Protein AF-A0A9P0NQY5-F1 (afdb_monomer)

Mean predicted aligned error: 19.72 Å

Secondary structure (DSSP, 8-state):
----SSSSS-------HHHHHHHHHHHHHHHHHHHHHHHS-----SSTTSHHHHHHHHHHHHHHHHHH-TT-TT---GGGGS-S----

pLDDT: mean 71.18, std 13.6, range [48.03, 91.19]

Solvent-accessible surface area (backbone atoms only — not comparable to full-atom values): 5708 Å² total; per-residue (Å²): 144,86,90,75,88,72,75,80,81,70,66,89,66,90,62,56,64,66,60,53,49,52,50,51,51,53,50,52,55,48,52,52,54,51,49,59,46,62,75,43,80,71,73,79,64,87,47,48,78,43,71,71,52,12,54,50,49,51,53,50,51,51,49,52,50,50,71,67,35,88,82,28,92,88,56,79,55,74,77,78,72,53,77,87,84,80,72,137

Sequence (88 aa):
MDRQNNAYLSSENDGDPEVMLELLARIGQNIMRANELENSKRGLDLGLSRGYSGTQAAKHLMGMAAANFAGGPGRRRRSDMLPKLLTP

Foldseek 3Di:
DDPDPPPPPPPPDPPDVVVVVVVVVVVVVVVVVVVVVVVPPVPPPVVCCDDPNNVVNVVVVVVVCLVVDCPHPPNDDVVVVPPPPDDD

Structure (mmCIF, N/CA/C/O backbone):
data_AF-A0A9P0NQY5-F1
#
_entry.id   AF-A0A9P0NQY5-F1
#
loop_
_atom_site.group_PDB
_atom_site.id
_atom_site.type_symbol
_atom_site.label_atom_id
_atom_site.label_alt_id
_atom_site.label_comp_id
_atom_site.label_asym_id
_atom_site.label_entity_id
_atom_site.label_seq_id
_atom_site.pdbx_PDB_ins_code
_atom_site.Cartn_x
_atom_site.Cartn_y
_atom_site.Cartn_z
_atom_site.occupancy
_atom_site.B_iso_or_equiv
_atom_site.auth_seq_id
_atom_site.auth_comp_id
_atom_site.auth_asym_id
_atom_site.auth_atom_id
_atom_site.pdbx_PDB_model_num
ATOM 1 N N . MET A 1 1 ? 11.112 -24.942 39.414 1.00 48.97 1 MET A N 1
ATOM 2 C CA . MET A 1 1 ? 10.270 -23.927 40.079 1.00 48.97 1 MET A CA 1
ATOM 3 C C . MET A 1 1 ? 9.131 -23.679 39.113 1.00 48.97 1 MET A C 1
ATOM 5 O O . MET A 1 1 ? 9.201 -22.720 38.375 1.00 48.97 1 MET A O 1
ATOM 9 N N . ASP A 1 2 ? 8.139 -24.574 39.041 1.00 52.19 2 ASP A N 1
ATOM 10 C CA . ASP A 1 2 ? 7.122 -24.518 37.974 1.00 52.19 2 ASP A CA 1
ATOM 11 C C . ASP A 1 2 ? 5.761 -24.984 38.514 1.00 52.19 2 ASP A C 1
ATOM 13 O O . ASP A 1 2 ? 5.184 -25.981 38.089 1.00 52.19 2 ASP A O 1
ATOM 17 N N . ARG A 1 3 ? 5.269 -24.270 39.534 1.00 52.44 3 ARG A N 1
ATOM 18 C CA . ARG A 1 3 ? 3.931 -24.444 40.128 1.00 52.44 3 ARG A CA 1
ATOM 19 C C . ARG A 1 3 ? 3.116 -23.157 39.994 1.00 52.44 3 ARG A C 1
ATOM 21 O O . ARG A 1 3 ? 2.745 -22.565 40.999 1.00 52.44 3 ARG A O 1
ATOM 28 N N . GLN A 1 4 ? 2.854 -22.701 38.773 1.00 52.19 4 GLN A N 1
ATOM 29 C CA . GLN A 1 4 ? 2.002 -21.517 38.567 1.00 52.19 4 GLN A CA 1
ATOM 30 C C . GLN A 1 4 ? 0.896 -21.682 37.519 1.00 52.19 4 GLN A C 1
ATOM 32 O O . GLN A 1 4 ? -0.001 -20.850 37.472 1.00 52.19 4 GLN A O 1
ATOM 37 N N . ASN A 1 5 ? 0.852 -22.785 36.766 1.00 48.28 5 ASN A N 1
ATOM 38 C CA . ASN A 1 5 ? -0.107 -22.917 35.659 1.00 48.28 5 ASN A CA 1
ATOM 39 C C . ASN A 1 5 ? -1.427 -23.631 36.003 1.00 48.28 5 ASN A C 1
ATOM 41 O O . ASN A 1 5 ? -2.249 -23.801 35.113 1.00 48.28 5 ASN A O 1
ATOM 45 N N . ASN A 1 6 ? -1.659 -24.044 37.256 1.00 51.03 6 ASN A N 1
ATOM 46 C CA . ASN A 1 6 ? -2.796 -24.921 37.594 1.00 51.03 6 ASN A CA 1
ATOM 47 C C . ASN A 1 6 ? -3.829 -24.323 38.567 1.00 51.03 6 ASN A C 1
ATOM 49 O O . ASN A 1 6 ? -4.656 -25.054 39.097 1.00 51.03 6 ASN A O 1
ATOM 53 N N . ALA A 1 7 ? -3.786 -23.013 38.833 1.00 48.03 7 ALA A N 1
ATOM 54 C CA . ALA A 1 7 ? -4.680 -22.371 39.807 1.00 48.03 7 ALA A CA 1
ATOM 55 C C . ALA A 1 7 ? -6.013 -21.870 39.215 1.00 48.03 7 ALA A C 1
ATOM 57 O O . ALA A 1 7 ? -6.928 -21.562 39.970 1.00 48.03 7 ALA A O 1
ATOM 58 N N . TYR A 1 8 ? -6.143 -21.802 37.886 1.00 49.53 8 TYR A N 1
ATOM 59 C CA . TYR A 1 8 ? -7.344 -21.268 37.226 1.00 49.53 8 TYR A CA 1
ATOM 60 C C . TYR A 1 8 ? -8.376 -22.328 36.824 1.00 49.53 8 TYR A C 1
ATOM 62 O O . TYR A 1 8 ? -9.495 -21.969 36.479 1.00 49.53 8 TYR A O 1
ATOM 70 N N . LEU A 1 9 ? -8.032 -23.620 36.867 1.00 52.53 9 LEU A N 1
ATOM 71 C CA . LEU A 1 9 ? -8.950 -24.690 36.454 1.00 52.53 9 LEU A CA 1
ATOM 72 C C . LEU A 1 9 ? -9.820 -25.221 37.608 1.00 52.53 9 LEU A C 1
ATOM 74 O O . LEU A 1 9 ? -10.761 -25.967 37.366 1.00 52.53 9 LEU A O 1
ATOM 78 N N . SER A 1 10 ? -9.523 -24.828 38.851 1.00 50.41 10 SER A N 1
ATOM 79 C CA . SER A 1 10 ? -10.166 -25.378 40.054 1.00 50.41 10 SER A CA 1
ATOM 80 C C . SER A 1 10 ? -11.232 -24.476 40.677 1.00 50.41 10 SER A C 1
ATOM 82 O O . SER A 1 10 ? -11.669 -24.756 41.790 1.00 50.41 10 SER A O 1
ATOM 84 N N . SER A 1 11 ? -11.661 -23.397 40.017 1.00 51.91 11 SER A N 1
ATOM 85 C CA . SER A 1 11 ? -12.871 -22.711 40.470 1.00 51.91 11 SER A CA 1
ATOM 86 C C . SER A 1 11 ? -14.071 -23.515 39.982 1.00 51.91 11 SER A C 1
ATOM 88 O O . SER A 1 11 ? -14.411 -23.449 38.799 1.00 51.91 11 SER A O 1
ATOM 90 N N . GLU A 1 12 ? -14.693 -24.269 40.888 1.00 54.41 12 GLU A N 1
ATOM 91 C CA . GLU A 1 12 ? -16.104 -24.652 40.805 1.00 54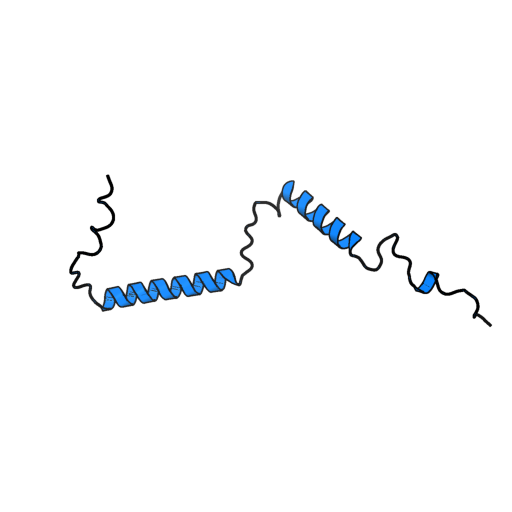.41 12 GLU A CA 1
ATOM 92 C C . GLU A 1 12 ? -16.919 -23.361 40.690 1.00 54.41 12 GLU A C 1
ATOM 94 O O . GLU A 1 12 ? -17.343 -22.764 41.674 1.00 54.41 12 GLU A O 1
ATOM 99 N N . ASN A 1 13 ? -16.996 -22.835 39.474 1.00 55.25 13 ASN A N 1
ATOM 100 C CA . ASN A 1 13 ? -17.717 -21.622 39.186 1.00 55.25 13 ASN A CA 1
ATOM 101 C C . ASN A 1 13 ? -19.086 -22.081 38.708 1.00 55.25 13 ASN A C 1
ATOM 103 O O . ASN A 1 13 ? -19.222 -22.531 37.567 1.00 55.25 13 ASN A O 1
ATOM 107 N N . ASP A 1 14 ? -20.077 -21.954 39.587 1.00 57.53 14 ASP A N 1
ATOM 108 C CA . ASP A 1 14 ? -21.494 -21.806 39.249 1.00 57.53 14 ASP A CA 1
ATOM 109 C C . ASP A 1 14 ? -21.675 -20.526 38.408 1.00 57.53 14 ASP A C 1
ATOM 111 O O . ASP A 1 14 ? -22.365 -19.578 38.780 1.00 57.53 14 ASP A O 1
ATOM 115 N N . GLY A 1 15 ? -20.944 -20.440 37.297 1.00 62.47 15 GLY A N 1
ATOM 116 C CA . GLY A 1 15 ? -20.956 -19.306 36.404 1.00 62.47 15 GLY A CA 1
ATOM 117 C C . GLY A 1 15 ? -22.320 -19.274 35.752 1.00 62.47 15 GLY A C 1
ATOM 118 O O . GLY A 1 15 ? -22.687 -20.227 35.065 1.00 62.47 15 GLY A O 1
ATOM 119 N N . ASP A 1 16 ? -23.055 -18.193 35.994 1.00 80.06 16 ASP A N 1
ATOM 120 C CA . ASP A 1 16 ? -24.349 -17.942 35.375 1.00 80.06 16 ASP A CA 1
ATOM 121 C C . ASP A 1 16 ? -24.260 -18.269 33.870 1.00 80.06 16 ASP A C 1
ATOM 123 O O . ASP A 1 16 ? -23.446 -17.657 33.157 1.00 80.06 16 ASP A O 1
ATOM 127 N N . PRO A 1 17 ? -25.027 -19.266 33.382 1.00 80.94 17 PRO A N 1
ATOM 128 C CA . PRO A 1 17 ? -24.952 -19.694 31.993 1.00 80.94 17 PRO A CA 1
ATOM 129 C C . PRO A 1 17 ? -25.244 -18.535 31.042 1.00 80.94 17 PRO A C 1
ATOM 131 O O . PRO A 1 17 ? -24.682 -18.507 29.950 1.00 80.94 17 PRO A O 1
ATOM 134 N N . GLU A 1 18 ? -26.034 -17.547 31.464 1.00 82.69 18 GLU A N 1
ATOM 135 C CA . GLU A 1 18 ? -26.351 -16.372 30.660 1.00 82.69 18 GLU A CA 1
ATOM 136 C C . GLU A 1 18 ? -25.116 -15.487 30.443 1.00 82.69 18 GLU A C 1
ATOM 138 O O . GLU A 1 18 ? -24.839 -15.048 29.327 1.00 82.69 18 GLU A O 1
ATOM 143 N N . VAL A 1 19 ? -24.297 -15.305 31.482 1.00 84.12 19 VAL A N 1
ATOM 144 C CA . VAL A 1 19 ? -23.040 -14.543 31.404 1.00 84.12 19 VAL A CA 1
ATOM 145 C C . VAL A 1 19 ? -22.006 -15.286 30.558 1.00 84.12 19 VAL A C 1
ATOM 147 O O . VAL A 1 19 ? -21.279 -14.669 29.774 1.00 84.12 19 VAL A O 1
ATOM 150 N N . MET A 1 20 ? -21.94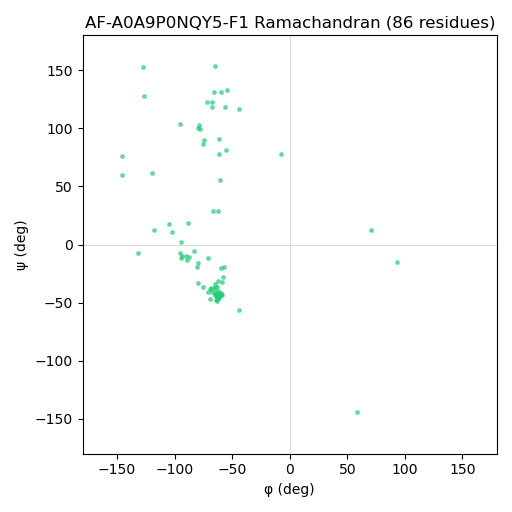6 -16.616 30.671 1.00 85.69 20 MET A N 1
ATOM 151 C CA . MET A 1 20 ? -21.078 -17.440 29.826 1.00 85.69 20 MET A CA 1
ATOM 152 C C . MET A 1 20 ? -21.507 -17.371 28.355 1.00 85.69 20 MET A C 1
ATOM 154 O O . MET A 1 20 ? -20.661 -17.210 27.474 1.00 85.69 20 MET A O 1
ATOM 158 N N . LEU A 1 21 ? -22.810 -17.442 28.077 1.00 88.31 21 LEU A N 1
ATOM 159 C CA . LEU A 1 21 ? -23.362 -17.311 26.730 1.00 88.31 21 LEU A CA 1
ATOM 160 C C . LEU A 1 21 ? -23.110 -15.918 26.150 1.00 88.31 21 LEU A C 1
ATOM 162 O O . LEU A 1 21 ? -22.704 -15.808 24.993 1.00 88.31 21 LEU A O 1
ATOM 166 N N . GLU A 1 22 ? -23.266 -14.861 26.947 1.00 88.06 22 GLU A N 1
ATOM 167 C CA . GLU A 1 22 ? -22.947 -13.496 26.534 1.00 88.06 22 GLU A CA 1
ATOM 168 C C . GLU A 1 22 ? -21.453 -13.344 26.211 1.00 88.06 22 GLU A C 1
ATOM 170 O O . GLU A 1 22 ? -21.084 -12.764 25.184 1.00 88.06 22 GLU A O 1
ATOM 175 N N . LEU A 1 23 ? -20.576 -13.900 27.050 1.00 87.38 23 LEU A N 1
ATOM 176 C CA . LEU A 1 23 ? -19.136 -13.896 26.816 1.00 87.38 23 LEU A CA 1
ATOM 177 C C . LEU A 1 23 ? -18.774 -14.663 25.536 1.00 87.38 23 LEU A C 1
ATOM 179 O O . LEU A 1 23 ? -18.019 -14.150 24.708 1.00 87.38 23 LEU A O 1
ATOM 183 N N . LEU A 1 24 ? -19.344 -15.853 25.336 1.00 89.81 24 LEU A N 1
ATOM 184 C CA . LEU A 1 24 ? -19.156 -16.659 24.128 1.00 89.81 24 LEU A CA 1
ATOM 185 C C . LEU A 1 24 ? -19.668 -15.933 22.878 1.00 89.81 24 LEU A C 1
ATOM 187 O O . LEU A 1 24 ? -18.982 -15.926 21.855 1.00 89.81 24 LEU A O 1
ATOM 191 N N . ALA A 1 25 ? -20.819 -15.263 22.959 1.00 90.44 25 ALA A N 1
ATOM 192 C CA . ALA A 1 25 ? -21.365 -14.462 21.867 1.00 90.44 25 ALA A CA 1
ATOM 193 C C . ALA A 1 25 ? -20.442 -13.286 21.522 1.00 90.44 25 ALA A C 1
ATOM 195 O O . ALA A 1 25 ? -20.129 -13.064 20.350 1.00 90.44 25 ALA A O 1
ATOM 196 N N . ARG A 1 26 ? -19.934 -12.568 22.531 1.00 88.19 26 ARG A N 1
ATOM 197 C CA . ARG A 1 26 ? -18.958 -11.482 22.347 1.00 88.19 26 ARG A CA 1
ATOM 198 C C . ARG A 1 26 ? -17.663 -11.988 21.705 1.00 88.19 26 ARG A C 1
ATOM 200 O O . ARG A 1 26 ? -17.156 -11.342 20.789 1.00 88.19 26 ARG A O 1
ATOM 207 N N . ILE A 1 27 ? -17.152 -13.147 22.126 1.00 91.19 27 ILE A N 1
ATOM 208 C CA . ILE A 1 27 ? -15.964 -13.781 21.530 1.00 91.19 27 ILE A CA 1
ATOM 209 C C . ILE A 1 27 ? -16.233 -14.176 20.073 1.00 91.19 27 ILE A C 1
ATOM 211 O O . ILE A 1 27 ? -15.444 -13.824 19.197 1.00 91.19 27 ILE A O 1
ATOM 215 N N . GLY A 1 28 ? -17.360 -14.834 19.787 1.00 86.38 28 GLY A N 1
ATOM 216 C CA . GLY A 1 28 ? -17.745 -15.233 18.430 1.00 86.38 28 GLY A CA 1
ATOM 217 C C . GLY A 1 28 ? -17.864 -14.040 17.479 1.00 86.38 28 GLY A C 1
ATOM 218 O O . GLY A 1 28 ? -17.315 -14.062 16.379 1.00 86.38 28 GLY A O 1
ATOM 219 N N . GLN A 1 29 ? -18.486 -12.951 17.936 1.00 85.50 29 GLN A N 1
ATOM 220 C CA . GLN A 1 29 ? -18.582 -11.697 17.183 1.00 85.50 29 GLN A CA 1
ATOM 221 C C . GLN A 1 29 ? -17.212 -11.053 16.927 1.00 85.50 29 GLN A C 1
ATOM 223 O O . GLN A 1 29 ? -16.992 -10.477 15.860 1.00 85.50 29 GLN A O 1
ATOM 228 N N . ASN A 1 30 ? -16.280 -11.147 17.879 1.00 84.69 30 ASN A N 1
ATOM 229 C CA . ASN A 1 30 ? -14.924 -10.629 17.706 1.00 84.69 30 ASN A CA 1
ATOM 230 C C . ASN A 1 30 ? -14.110 -11.464 16.712 1.00 84.69 30 ASN A C 1
ATOM 232 O O . ASN A 1 30 ? -13.400 -10.896 15.887 1.00 84.69 30 ASN A O 1
ATOM 236 N N . ILE A 1 31 ? -14.235 -12.793 16.754 1.00 83.50 31 ILE A N 1
ATOM 237 C CA . ILE A 1 31 ? -13.575 -13.698 15.804 1.00 83.50 31 ILE A CA 1
ATOM 238 C C . ILE A 1 31 ? -14.113 -13.468 14.389 1.00 83.50 31 ILE A C 1
ATOM 240 O O . ILE A 1 31 ? -13.325 -13.359 13.454 1.00 83.50 31 ILE A O 1
ATOM 244 N N . MET A 1 32 ? -15.432 -13.324 14.226 1.00 78.19 32 MET A N 1
ATOM 245 C CA . MET A 1 32 ? -16.032 -13.025 12.921 1.00 78.19 32 MET A CA 1
ATOM 246 C C . MET A 1 32 ? -15.549 -11.683 12.363 1.00 78.19 32 MET A C 1
ATOM 248 O O . MET A 1 32 ? -15.088 -11.636 11.226 1.00 78.19 32 MET A O 1
ATOM 252 N N . ARG A 1 33 ? -15.523 -10.620 13.182 1.00 74.12 33 ARG A N 1
ATOM 253 C CA . ARG A 1 33 ? -14.943 -9.326 12.780 1.00 74.12 33 ARG A CA 1
ATOM 254 C C . ARG A 1 33 ? -13.452 -9.418 12.458 1.00 74.12 33 ARG A C 1
ATOM 256 O O . ARG A 1 33 ? -12.988 -8.780 11.518 1.00 74.12 33 ARG A O 1
ATOM 263 N N . ALA A 1 34 ? -12.685 -10.186 13.229 1.00 67.44 34 ALA A N 1
ATOM 264 C CA . ALA A 1 34 ? -11.261 -10.387 12.978 1.00 67.44 34 ALA A CA 1
ATOM 265 C C . ALA A 1 34 ? -11.012 -11.117 11.648 1.00 67.44 34 ALA A C 1
ATOM 267 O O . ALA A 1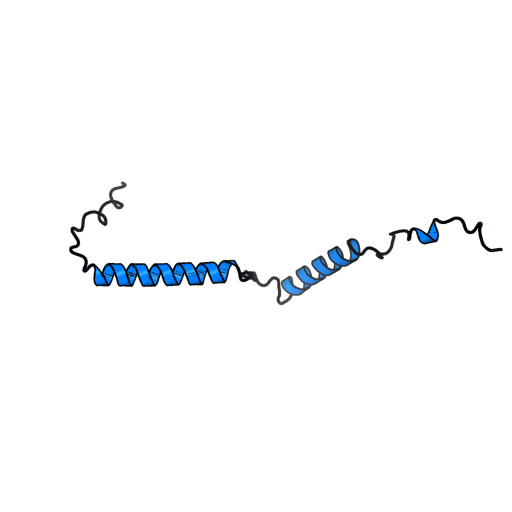 34 ? -10.079 -10.755 10.936 1.00 67.44 34 ALA A O 1
ATOM 268 N N . ASN A 1 35 ? -11.871 -12.074 11.291 1.00 63.47 35 ASN A N 1
ATOM 269 C CA . ASN A 1 35 ? -11.790 -12.837 10.046 1.00 63.47 35 ASN A CA 1
ATOM 270 C C . ASN A 1 35 ? -12.259 -12.010 8.824 1.00 63.47 35 ASN A C 1
ATOM 272 O O . ASN A 1 35 ? -11.617 -12.016 7.776 1.00 63.47 35 ASN A O 1
ATOM 276 N N . GLU A 1 36 ? -13.285 -11.162 8.975 1.00 59.47 36 GLU A N 1
ATOM 277 C CA . GLU A 1 36 ? -13.637 -10.137 7.969 1.00 59.47 36 GLU A CA 1
ATOM 278 C C . GLU A 1 36 ? -12.468 -9.165 7.697 1.00 59.47 36 GLU A C 1
ATOM 280 O O . GLU A 1 36 ? -12.261 -8.703 6.571 1.00 59.47 36 GLU A O 1
ATOM 285 N N . LEU A 1 37 ? -11.649 -8.907 8.721 1.00 54.38 37 LEU A N 1
ATOM 286 C CA . LEU A 1 37 ? -10.417 -8.122 8.646 1.00 54.38 37 LEU A CA 1
ATOM 287 C C . LEU A 1 37 ? -9.204 -8.892 8.094 1.00 54.38 37 LEU A C 1
ATOM 289 O O . LEU A 1 37 ? -8.231 -8.240 7.727 1.00 54.38 37 LEU A O 1
ATOM 293 N N . GLU A 1 38 ? -9.233 -10.225 8.026 1.00 53.62 38 GLU A N 1
ATOM 294 C CA . GLU A 1 38 ? -8.189 -11.040 7.383 1.00 53.62 38 GLU A CA 1
ATOM 295 C C . GLU A 1 38 ? -8.362 -11.043 5.855 1.00 53.62 38 GLU A C 1
ATOM 297 O O . GLU A 1 38 ? -7.380 -10.984 5.113 1.00 53.62 38 GLU A O 1
ATOM 302 N N . ASN A 1 39 ? -9.610 -10.987 5.372 1.00 51.62 39 ASN A N 1
ATOM 303 C CA . ASN A 1 39 ? -9.914 -10.894 3.940 1.00 51.62 39 ASN A CA 1
ATOM 304 C C . ASN A 1 39 ? -9.790 -9.461 3.376 1.00 51.62 39 ASN A C 1
ATOM 306 O O . ASN A 1 39 ? -9.598 -9.249 2.177 1.00 51.62 39 ASN A O 1
ATOM 310 N N . SER A 1 40 ? -9.819 -8.439 4.233 1.00 53.81 40 SER A N 1
ATOM 311 C CA . SER A 1 40 ? -9.285 -7.132 3.855 1.00 53.81 40 SER A CA 1
ATOM 312 C C . SER A 1 40 ? -7.782 -7.185 4.004 1.00 53.81 40 SER A C 1
ATOM 314 O O . SER A 1 40 ? -7.329 -7.036 5.126 1.00 53.81 40 SER A O 1
ATOM 316 N N . LYS A 1 41 ? -7.034 -7.362 2.902 1.00 55.62 41 LYS A N 1
ATOM 317 C CA . LYS A 1 41 ? -5.632 -6.927 2.710 1.00 55.62 41 LYS A CA 1
ATOM 318 C C . LYS A 1 41 ? -5.131 -6.062 3.878 1.00 55.62 41 LYS A C 1
ATOM 320 O O . LYS A 1 41 ? -5.123 -4.834 3.763 1.00 55.62 41 LYS A O 1
ATOM 325 N N . ARG A 1 42 ? -4.767 -6.669 5.015 1.00 56.97 42 ARG A N 1
ATOM 326 C CA . ARG A 1 42 ? -4.354 -5.926 6.205 1.00 56.97 42 ARG A CA 1
ATOM 327 C C . ARG A 1 42 ? -2.960 -5.468 5.864 1.00 56.97 42 ARG A C 1
ATOM 329 O O . ARG A 1 42 ? -1.983 -6.182 6.063 1.00 56.97 42 ARG A O 1
ATOM 336 N N . GLY A 1 43 ? -2.912 -4.317 5.204 1.00 61.81 43 GLY A N 1
ATOM 337 C CA . GLY A 1 43 ? -1.703 -3.620 4.852 1.00 61.81 43 GLY A CA 1
ATOM 338 C C . GLY A 1 43 ? -1.012 -3.287 6.154 1.00 61.81 43 GLY A C 1
ATOM 339 O O . GLY A 1 43 ? -1.261 -2.243 6.748 1.00 61.81 43 GLY A O 1
ATOM 340 N N . LEU A 1 44 ? -0.154 -4.200 6.600 1.00 63.81 44 LEU A N 1
ATOM 341 C CA . LEU A 1 44 ? 0.984 -3.876 7.429 1.00 63.81 44 LEU A CA 1
ATOM 342 C C . LEU A 1 44 ? 1.849 -2.935 6.587 1.00 63.81 44 LEU A C 1
ATOM 344 O O . LEU A 1 44 ? 2.820 -3.343 5.954 1.00 63.81 44 LEU A O 1
ATOM 348 N N . ASP A 1 45 ? 1.445 -1.670 6.507 1.00 62.62 45 ASP A N 1
ATOM 349 C CA . ASP A 1 45 ? 2.278 -0.637 5.932 1.00 62.62 45 ASP A CA 1
ATOM 350 C C . ASP A 1 45 ? 3.353 -0.344 6.974 1.00 62.62 45 ASP A C 1
ATOM 352 O O . ASP A 1 45 ? 3.181 0.506 7.849 1.00 62.62 45 ASP A O 1
ATOM 356 N N . LEU A 1 46 ? 4.474 -1.071 6.895 1.00 67.69 46 LEU A N 1
ATOM 357 C CA . LEU A 1 46 ? 5.711 -0.808 7.647 1.00 67.69 46 LEU A CA 1
ATOM 358 C C . LEU A 1 46 ? 6.332 0.563 7.282 1.00 67.69 46 LEU A C 1
ATOM 360 O O . LEU A 1 46 ? 7.544 0.748 7.318 1.00 67.69 46 LEU A O 1
ATOM 364 N N . GLY A 1 47 ? 5.516 1.535 6.873 1.00 68.38 47 GLY A N 1
ATOM 365 C CA . GLY A 1 47 ? 5.927 2.782 6.257 1.00 68.38 47 GLY A CA 1
ATOM 366 C C . GLY A 1 47 ? 6.479 2.615 4.840 1.00 68.38 47 GLY A C 1
ATOM 367 O O . GLY A 1 47 ? 7.049 3.571 4.319 1.00 68.38 47 GLY A O 1
ATOM 368 N N . LEU A 1 48 ? 6.307 1.448 4.212 1.00 68.06 48 LEU A N 1
ATOM 369 C CA . LEU A 1 48 ? 6.775 1.166 2.854 1.00 68.06 48 LEU A CA 1
ATOM 370 C C . LEU A 1 48 ? 5.979 1.910 1.783 1.00 68.06 48 LEU A C 1
ATOM 372 O O . LEU A 1 48 ? 6.414 1.901 0.640 1.00 68.06 48 LEU A O 1
ATOM 376 N N . SER A 1 49 ? 4.842 2.533 2.110 1.00 69.38 49 SER A N 1
ATOM 377 C CA . SER A 1 49 ? 4.088 3.387 1.174 1.00 69.38 49 SER A CA 1
ATOM 378 C C . SER A 1 49 ? 4.444 4.871 1.282 1.00 69.38 49 SER A C 1
ATOM 380 O O . SER A 1 49 ? 3.991 5.669 0.463 1.00 69.38 49 SER A O 1
ATOM 382 N N . ARG A 1 50 ? 5.216 5.282 2.301 1.00 81.75 50 ARG A N 1
ATOM 383 C CA . ARG A 1 50 ? 5.417 6.701 2.643 1.00 81.75 50 ARG A CA 1
ATOM 384 C C . ARG A 1 50 ? 6.887 7.098 2.753 1.00 81.75 50 ARG A C 1
ATOM 386 O O . ARG A 1 50 ? 7.766 6.293 3.052 1.00 81.75 50 ARG A O 1
ATOM 393 N N . GLY A 1 51 ? 7.154 8.379 2.499 1.00 84.50 51 GLY A N 1
ATOM 394 C CA . GLY A 1 51 ? 8.494 8.959 2.573 1.00 84.50 51 GLY A CA 1
ATOM 395 C C . GLY A 1 51 ? 9.512 8.285 1.641 1.00 84.50 51 GLY A C 1
ATOM 396 O O . GLY A 1 51 ? 9.201 7.873 0.519 1.00 84.50 51 GLY A O 1
ATOM 397 N N . TYR A 1 52 ? 10.756 8.185 2.113 1.00 81.38 52 TYR A N 1
ATOM 398 C CA . TYR A 1 52 ? 11.873 7.621 1.348 1.00 81.38 52 TYR A CA 1
ATOM 399 C C . TYR A 1 52 ? 11.688 6.127 1.041 1.00 81.38 52 TYR A C 1
ATOM 401 O O . TYR A 1 52 ? 11.914 5.704 -0.093 1.00 81.38 52 TYR A O 1
ATOM 409 N N . SER A 1 53 ? 11.217 5.348 2.021 1.00 88.25 53 SER A N 1
ATOM 410 C CA . SER A 1 53 ? 10.943 3.914 1.855 1.00 88.25 53 SER A CA 1
ATOM 411 C C . SER A 1 53 ? 9.827 3.668 0.826 1.00 88.25 53 SER A C 1
ATOM 413 O O . SER A 1 53 ? 10.021 2.885 -0.103 1.00 88.25 53 SER A O 1
ATOM 415 N N . GLY A 1 54 ? 8.753 4.470 0.890 1.00 86.00 54 GLY A N 1
ATOM 416 C CA . GLY A 1 54 ? 7.720 4.624 -0.146 1.00 86.00 54 GLY A CA 1
ATOM 417 C C . GLY A 1 54 ? 8.258 4.748 -1.559 1.00 86.00 54 GLY A C 1
ATOM 418 O O . GLY A 1 54 ? 7.947 3.967 -2.460 1.00 86.00 54 GLY A O 1
ATOM 419 N N . THR A 1 55 ? 9.119 5.743 -1.739 1.00 85.94 55 THR A N 1
ATOM 420 C CA . THR A 1 55 ? 9.689 6.064 -3.047 1.00 85.94 55 THR A CA 1
ATOM 421 C C . THR A 1 55 ? 10.581 4.931 -3.569 1.00 85.94 55 THR A C 1
ATOM 423 O O . THR A 1 55 ? 10.604 4.685 -4.776 1.00 85.94 55 THR A O 1
ATOM 426 N N . GLN A 1 56 ? 11.294 4.212 -2.692 1.00 89.69 56 GLN A N 1
ATOM 427 C CA . GLN A 1 56 ? 12.092 3.046 -3.089 1.00 89.69 56 GLN A CA 1
ATOM 428 C C . GLN A 1 56 ? 11.225 1.862 -3.517 1.00 89.69 56 GLN A C 1
ATOM 430 O O . GLN A 1 56 ? 11.470 1.292 -4.582 1.00 89.69 56 GLN A O 1
ATOM 435 N N . ALA A 1 57 ? 10.197 1.521 -2.736 1.00 85.75 57 ALA A N 1
ATOM 436 C CA . ALA A 1 57 ? 9.283 0.431 -3.065 1.00 85.75 57 ALA A CA 1
ATOM 437 C C . ALA A 1 57 ? 8.562 0.691 -4.399 1.00 85.75 57 ALA A C 1
ATOM 439 O O . ALA A 1 57 ? 8.495 -0.190 -5.257 1.00 85.75 57 ALA A O 1
ATOM 440 N N . ALA A 1 58 ? 8.112 1.930 -4.623 1.00 85.94 58 ALA A N 1
ATOM 441 C CA . ALA A 1 58 ? 7.478 2.339 -5.873 1.00 85.94 58 ALA A CA 1
ATOM 442 C C . ALA A 1 58 ? 8.426 2.230 -7.080 1.00 85.94 58 ALA A C 1
ATOM 444 O O . ALA A 1 58 ? 8.055 1.656 -8.104 1.00 85.94 58 ALA A O 1
ATOM 445 N N . LYS A 1 59 ? 9.668 2.726 -6.961 1.00 88.56 59 LYS A N 1
ATOM 446 C CA . LYS A 1 59 ? 10.685 2.597 -8.022 1.00 88.56 59 LYS A CA 1
ATOM 447 C C . LYS A 1 59 ? 10.977 1.137 -8.353 1.00 88.56 59 LYS A C 1
ATOM 449 O O . LYS A 1 59 ? 11.091 0.784 -9.524 1.00 88.56 59 LYS A O 1
ATOM 454 N N . HIS A 1 60 ? 11.079 0.293 -7.333 1.00 89.19 60 HIS A N 1
ATOM 455 C CA . HIS A 1 60 ? 11.320 -1.130 -7.515 1.00 89.19 60 HIS A CA 1
ATOM 456 C C . HIS A 1 60 ? 10.174 -1.809 -8.278 1.00 89.19 60 HIS A C 1
ATOM 458 O O . HIS A 1 60 ? 10.416 -2.486 -9.277 1.00 89.19 60 HIS A O 1
ATOM 464 N N . LEU A 1 61 ? 8.927 -1.566 -7.861 1.00 86.25 61 LEU A N 1
ATOM 465 C CA . LEU A 1 61 ? 7.736 -2.083 -8.538 1.00 86.25 61 LEU A CA 1
ATOM 466 C C . LEU A 1 61 ? 7.641 -1.597 -9.986 1.00 86.25 61 LEU A C 1
ATOM 468 O O . LEU A 1 61 ? 7.366 -2.392 -10.882 1.00 86.25 61 LEU A O 1
ATOM 472 N N . MET A 1 62 ? 7.920 -0.315 -10.228 1.00 86.50 62 MET A N 1
ATOM 473 C CA . MET A 1 62 ? 7.955 0.258 -11.573 1.00 86.50 62 MET A CA 1
ATOM 474 C C . MET A 1 62 ? 9.015 -0.422 -12.449 1.00 86.50 62 MET A C 1
ATOM 476 O O . MET A 1 62 ? 8.732 -0.757 -13.597 1.00 86.50 62 MET A O 1
ATOM 480 N N . GLY A 1 63 ? 10.213 -0.668 -11.911 1.00 87.50 63 GLY A N 1
ATOM 481 C CA . GLY A 1 63 ? 11.284 -1.371 -12.619 1.00 87.50 63 GLY A CA 1
ATOM 482 C C . GLY A 1 63 ? 10.918 -2.817 -12.959 1.00 87.50 63 GLY A C 1
ATOM 483 O O . GLY A 1 63 ? 11.094 -3.244 -14.098 1.00 87.50 63 GLY A O 1
ATOM 484 N N . MET A 1 64 ? 10.335 -3.547 -12.006 1.00 84.31 64 MET A N 1
ATOM 485 C CA . MET A 1 64 ? 9.835 -4.909 -12.227 1.00 84.31 64 MET A CA 1
ATOM 486 C C . MET A 1 64 ? 8.723 -4.945 -13.282 1.00 84.31 64 MET A C 1
ATOM 488 O O . MET A 1 64 ? 8.738 -5.794 -14.170 1.00 84.31 64 MET A O 1
ATOM 492 N N . ALA A 1 65 ? 7.782 -3.999 -13.234 1.00 85.31 65 ALA A N 1
ATOM 493 C CA . ALA A 1 65 ? 6.717 -3.887 -14.226 1.00 85.31 65 ALA A CA 1
ATOM 494 C C . ALA A 1 65 ? 7.263 -3.563 -15.625 1.00 85.31 65 ALA A C 1
ATOM 496 O O . ALA A 1 65 ? 6.831 -4.169 -16.602 1.00 85.31 65 ALA A O 1
ATOM 497 N N . ALA A 1 66 ? 8.240 -2.657 -15.727 1.00 83.44 66 ALA A N 1
ATOM 498 C CA . ALA A 1 66 ? 8.888 -2.314 -16.990 1.00 83.44 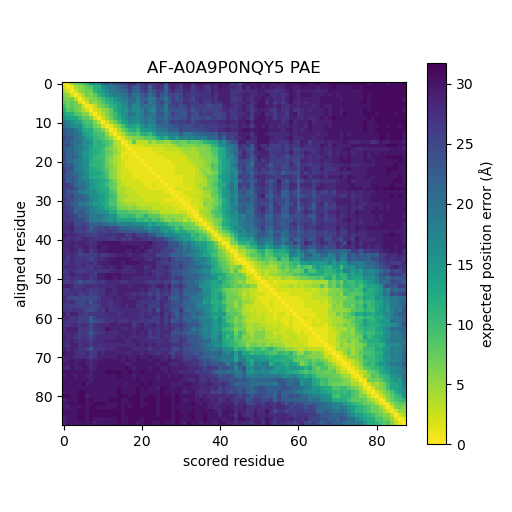66 ALA A CA 1
ATOM 499 C C . ALA A 1 66 ? 9.686 -3.492 -17.576 1.00 83.44 66 ALA A C 1
ATOM 501 O O . ALA A 1 66 ? 9.653 -3.706 -18.786 1.00 83.44 66 ALA A O 1
ATOM 502 N N . ALA A 1 67 ? 10.355 -4.285 -16.734 1.00 83.31 67 ALA A N 1
ATOM 503 C CA . ALA A 1 67 ? 11.072 -5.489 -17.158 1.00 83.31 67 ALA A CA 1
ATOM 504 C C . ALA A 1 67 ? 10.119 -6.600 -17.637 1.00 83.31 67 ALA A C 1
ATOM 506 O O . ALA A 1 67 ? 10.407 -7.290 -18.613 1.00 83.31 67 ALA A O 1
ATOM 507 N N . ASN A 1 68 ? 8.964 -6.742 -16.981 1.00 79.56 68 ASN A N 1
ATOM 508 C CA . ASN A 1 68 ? 7.933 -7.714 -17.349 1.00 79.56 68 ASN A CA 1
ATOM 509 C C . ASN A 1 68 ? 7.008 -7.224 -18.478 1.00 79.56 68 ASN A C 1
ATOM 511 O O . ASN A 1 68 ? 6.164 -7.982 -18.961 1.00 79.56 68 ASN A O 1
ATOM 515 N N . PHE A 1 69 ? 7.141 -5.967 -18.915 1.00 80.06 69 PHE A N 1
ATOM 516 C CA . PHE A 1 69 ? 6.313 -5.407 -19.973 1.00 80.06 69 PHE A CA 1
ATOM 517 C C . PHE A 1 69 ? 6.617 -6.093 -21.309 1.00 80.06 69 PHE A C 1
ATOM 519 O O . PHE A 1 69 ? 7.738 -6.065 -21.815 1.00 80.06 69 PHE A O 1
ATOM 526 N N . ALA A 1 70 ? 5.585 -6.672 -21.926 1.00 73.69 70 ALA A N 1
ATOM 527 C CA . ALA A 1 70 ? 5.708 -7.440 -23.166 1.00 73.69 70 ALA A CA 1
ATOM 528 C C . ALA A 1 70 ? 6.270 -6.634 -24.356 1.00 73.69 70 ALA A C 1
ATOM 530 O O . ALA A 1 70 ? 6.770 -7.226 -25.313 1.00 73.69 70 ALA A O 1
ATOM 531 N N . GLY A 1 71 ? 6.194 -5.300 -24.302 1.00 77.00 71 GLY A N 1
ATOM 532 C CA . GLY A 1 71 ? 6.774 -4.379 -25.283 1.00 77.00 71 GLY A CA 1
ATOM 533 C C . GLY A 1 71 ? 8.046 -3.668 -24.810 1.00 77.00 71 GLY A C 1
ATOM 534 O O . GLY A 1 71 ? 8.378 -2.623 -25.362 1.00 77.00 71 GLY A O 1
ATOM 535 N N . GLY A 1 72 ? 8.710 -4.168 -23.763 1.00 76.69 72 GLY A N 1
ATOM 536 C CA . GLY A 1 72 ? 9.897 -3.543 -23.182 1.00 76.69 72 GLY A CA 1
ATOM 537 C C . GLY A 1 72 ? 11.099 -3.509 -24.143 1.00 76.69 72 GLY A C 1
ATOM 538 O O . GLY A 1 72 ? 11.207 -4.362 -25.034 1.00 76.69 72 GLY A O 1
ATOM 539 N N . PRO A 1 73 ? 12.027 -2.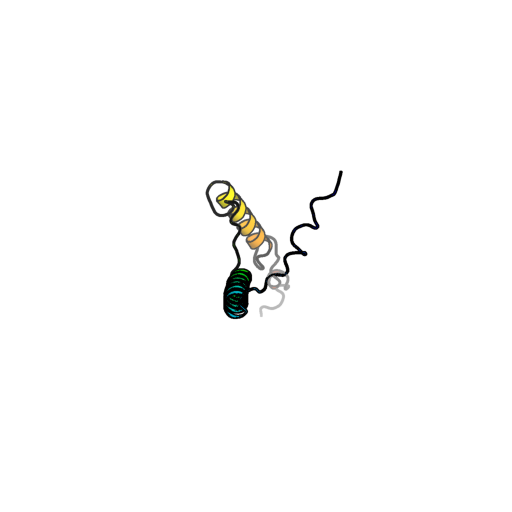546 -23.981 1.00 66.50 73 PRO A N 1
ATOM 540 C CA . PRO A 1 73 ? 13.226 -2.444 -24.813 1.00 66.50 73 PRO A CA 1
ATOM 541 C C . PRO A 1 73 ? 14.026 -3.758 -24.809 1.00 66.50 73 PRO A C 1
ATOM 543 O O . PRO A 1 73 ? 14.252 -4.349 -23.759 1.00 66.50 73 PRO A O 1
ATOM 546 N N . GLY A 1 74 ? 14.446 -4.236 -25.985 1.00 65.12 74 GLY A N 1
ATOM 547 C CA . GLY A 1 74 ? 15.194 -5.496 -26.141 1.00 65.12 74 GLY A CA 1
ATOM 548 C C . GLY A 1 74 ? 14.334 -6.736 -26.425 1.00 65.12 74 GLY A C 1
ATOM 549 O O . GLY A 1 74 ? 14.851 -7.735 -26.933 1.00 65.12 74 GLY A O 1
ATOM 550 N N . ARG A 1 75 ? 13.012 -6.681 -26.212 1.00 68.69 75 ARG A N 1
ATOM 551 C CA . ARG A 1 75 ? 12.094 -7.732 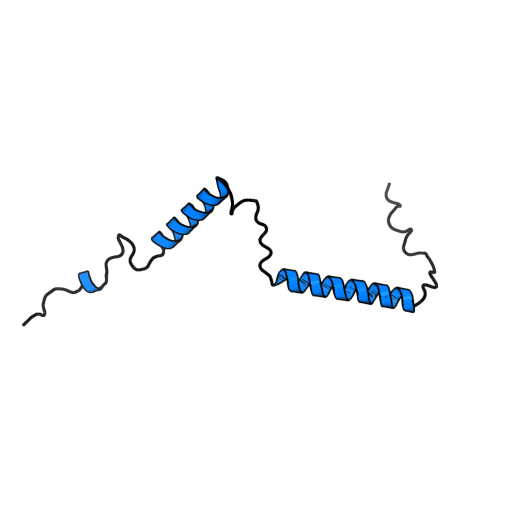-26.674 1.00 68.69 75 AR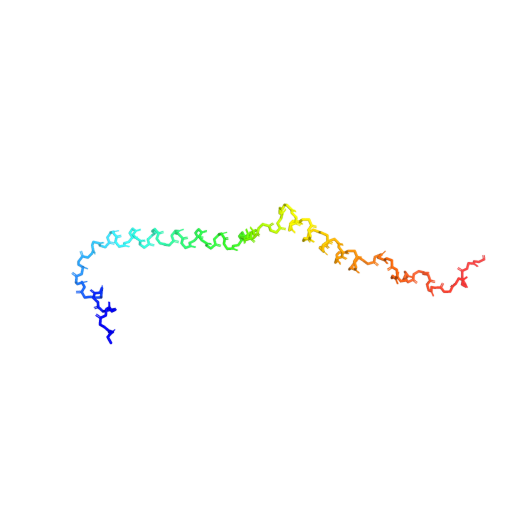G A CA 1
ATOM 552 C C . ARG A 1 75 ? 11.848 -7.546 -28.174 1.00 68.69 75 ARG A C 1
ATOM 554 O O . ARG A 1 75 ? 11.049 -6.708 -28.583 1.00 68.69 75 ARG A O 1
ATOM 561 N N . ARG A 1 76 ? 12.549 -8.316 -29.015 1.00 70.50 76 ARG A N 1
ATOM 562 C CA . ARG A 1 76 ? 12.333 -8.302 -30.474 1.00 70.50 76 ARG A CA 1
ATOM 563 C C . ARG A 1 76 ? 10.867 -8.616 -30.771 1.00 70.50 76 ARG A C 1
ATOM 565 O O . ARG A 1 76 ? 10.375 -9.690 -30.416 1.00 70.50 76 ARG A O 1
ATOM 572 N N . ARG A 1 77 ? 10.160 -7.679 -31.406 1.00 71.06 77 ARG A N 1
ATOM 573 C CA . ARG A 1 77 ? 8.789 -7.915 -31.862 1.00 71.06 77 ARG A CA 1
ATOM 574 C C . ARG A 1 77 ? 8.878 -8.991 -32.939 1.00 71.06 77 ARG A C 1
ATOM 576 O O . ARG A 1 77 ? 9.704 -8.896 -33.842 1.00 71.06 77 ARG A O 1
ATOM 583 N N . ARG A 1 78 ? 8.048 -10.033 -32.855 1.00 63.12 78 ARG A N 1
ATOM 584 C CA . ARG A 1 78 ? 8.032 -11.114 -33.863 1.00 63.12 78 ARG A CA 1
ATOM 585 C C . ARG A 1 78 ? 7.762 -10.593 -35.286 1.00 63.12 78 ARG A C 1
ATOM 587 O O . ARG A 1 78 ? 8.115 -11.269 -36.241 1.00 63.12 78 ARG A O 1
ATOM 594 N N . SER A 1 79 ? 7.199 -9.388 -35.415 1.00 62.97 79 SER A N 1
ATOM 595 C CA . SER A 1 79 ? 7.039 -8.656 -36.676 1.00 62.97 79 SER A CA 1
ATOM 596 C C . SER A 1 79 ? 8.361 -8.294 -37.352 1.00 62.97 79 SER A C 1
ATOM 598 O O . SER A 1 79 ? 8.421 -8.260 -38.573 1.00 62.97 79 SER A O 1
ATOM 600 N N . ASP A 1 80 ? 9.420 -8.057 -36.576 1.00 62.94 80 ASP A N 1
ATOM 601 C CA . ASP A 1 80 ? 10.700 -7.555 -37.090 1.00 62.94 80 ASP A CA 1
ATOM 602 C C . ASP A 1 80 ? 11.620 -8.705 -37.542 1.00 62.94 80 ASP A C 1
ATOM 604 O O . ASP A 1 80 ? 12.644 -8.474 -38.179 1.00 62.94 80 ASP A O 1
ATOM 608 N N . MET A 1 81 ? 11.256 -9.952 -37.206 1.00 60.94 81 MET A N 1
ATOM 609 C CA . MET A 1 81 ? 11.936 -11.178 -37.645 1.00 60.94 81 MET A CA 1
ATOM 610 C C . MET A 1 81 ? 11.301 -11.821 -38.884 1.00 60.94 81 MET A C 1
ATOM 612 O O . MET A 1 81 ? 11.860 -12.783 -39.407 1.00 60.94 81 MET A O 1
ATOM 616 N N . LEU A 1 82 ? 10.149 -11.333 -39.356 1.00 64.38 82 LEU A N 1
ATOM 617 C CA . LEU A 1 82 ? 9.587 -11.815 -40.614 1.00 64.38 82 LEU A CA 1
ATOM 618 C C . LEU A 1 82 ? 10.450 -11.279 -41.769 1.00 64.38 82 LEU A C 1
ATOM 620 O O . LEU A 1 82 ? 10.629 -10.061 -41.872 1.00 64.38 82 LEU A O 1
ATOM 624 N N . PRO A 1 83 ? 11.014 -12.147 -42.630 1.00 63.34 83 PRO A N 1
ATOM 625 C CA . PRO A 1 83 ? 11.758 -11.685 -43.790 1.00 63.34 83 PRO A CA 1
ATOM 626 C C . PRO A 1 83 ? 10.825 -10.842 -44.661 1.00 63.34 83 PRO A C 1
ATOM 628 O O . PRO A 1 83 ? 9.711 -11.261 -44.969 1.00 63.34 83 PRO A O 1
ATOM 631 N N . LYS A 1 84 ? 11.286 -9.656 -45.075 1.00 64.06 84 LYS A N 1
ATOM 632 C CA . LYS A 1 84 ? 10.567 -8.708 -45.951 1.00 64.06 84 LYS A CA 1
ATOM 633 C C . LYS A 1 84 ? 10.351 -9.234 -47.387 1.00 64.06 84 LYS A C 1
ATOM 635 O O . LYS A 1 84 ? 10.303 -8.454 -48.325 1.00 64.06 84 LYS A O 1
ATOM 640 N N . LEU A 1 85 ? 10.255 -10.547 -47.584 1.00 62.19 85 LEU A N 1
ATOM 641 C CA . LEU A 1 85 ? 10.215 -11.200 -48.895 1.00 62.19 85 LEU A CA 1
ATOM 642 C C . LEU A 1 85 ? 8.805 -11.336 -49.482 1.00 62.19 85 LEU A C 1
ATOM 644 O O . LEU A 1 85 ? 8.596 -12.137 -50.386 1.00 62.19 85 LEU A O 1
ATOM 648 N N . LEU A 1 86 ? 7.832 -10.565 -49.000 1.00 65.69 86 LEU A N 1
ATOM 649 C CA . LEU A 1 86 ? 6.501 -10.567 -49.596 1.00 65.69 86 LEU A CA 1
ATOM 650 C C . LEU A 1 86 ? 5.870 -9.178 -49.529 1.00 65.69 86 LEU A C 1
ATOM 652 O O . LEU A 1 86 ? 5.001 -8.895 -48.710 1.00 65.69 86 LEU A O 1
ATOM 656 N N . THR A 1 87 ? 6.330 -8.304 -50.412 1.00 62.38 87 THR A N 1
ATOM 657 C CA . THR A 1 87 ? 5.525 -7.191 -50.919 1.00 62.38 87 THR A CA 1
ATOM 658 C C . THR A 1 87 ? 5.574 -7.281 -52.445 1.00 62.38 87 THR A C 1
ATOM 660 O O . THR A 1 87 ? 6.685 -7.450 -52.954 1.00 62.38 87 THR A O 1
ATOM 663 N N . PRO A 1 88 ? 4.418 -7.280 -53.138 1.00 64.81 88 PRO A N 1
ATOM 664 C CA . PRO A 1 88 ? 4.342 -7.467 -54.588 1.00 64.81 88 PRO A CA 1
ATOM 665 C C . PRO A 1 88 ? 5.057 -6.363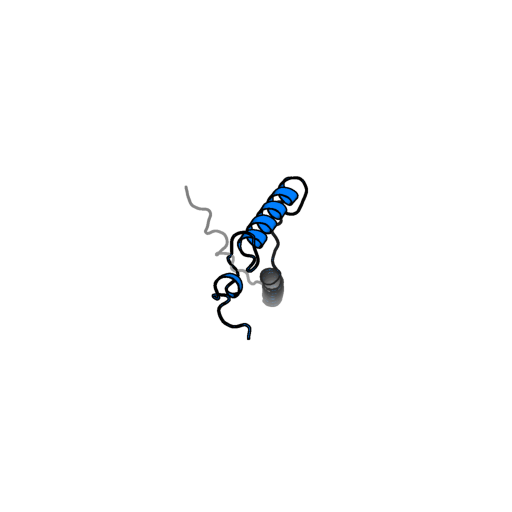 -55.370 1.00 64.81 88 PRO A C 1
ATOM 667 O O . PRO A 1 88 ? 5.145 -5.228 -54.845 1.00 64.81 88 PRO A O 1
#

InterPro domains:
  IPR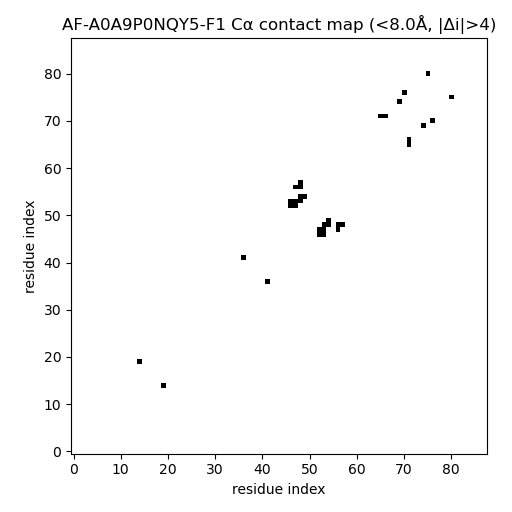034439 Diuretic hormone class 2-like [PF27927] (5-77)
  IPR034439 Diuretic hormone class 2-like [PTHR41146] (4-80)

Radius of gyration: 30.7 Å; Cα contacts (8 Å, |Δi|>4): 17; chains: 1; bounding box: 42×34×95 Å

Organism: Aphis gossypii (NCBI:txid80765)